Protein AF-A0A9W6T1R8-F1 (afdb_monomer_lite)

Radius of gyration: 25.97 Å; chains: 1; bounding box: 62×33×70 Å

Foldseek 3Di:
DVVVVVVVQVVLVCCLVCVVVVLVVCVVPPDPVVSVVVCVPPVPVVVVCNVPDVVVVVVVVVVPPPHHPVVCVVVVVVCCVLVPPCCVPVVVCNVVPVVVVVVVVVVVVVVVVVVCCVPDVVPHDDDDDCVVCVCLCDCSNVVDDVCPPDDDQPPVRDDDDPDDD

Sequence (165 aa):
MFLFGFLLALAWWSIKKFGPTIRSWLKERVSPIVFKPLNAVIFTPLSWLHNVHPALVLYGFLAWAPTNLSYYTMGFYLSIIFMYYLRRYKTAWWEKYNYVLSAGLDAGLAFSAIIMFFAVQYHDKSISWWGNNVILEGVDGGSSERSALYMDLPSKGYFGPDEWH

Structure (mmCIF, N/CA/C/O backbone):
data_AF-A0A9W6T1R8-F1
#
_entry.id   AF-A0A9W6T1R8-F1
#
loop_
_atom_site.group_PDB
_atom_site.id
_atom_site.type_symbol
_atom_site.label_atom_id
_atom_site.label_alt_id
_atom_site.label_comp_id
_atom_site.label_asym_id
_atom_site.label_entity_id
_atom_site.label_seq_id
_atom_site.pdbx_PDB_ins_code
_atom_site.Cartn_x
_atom_site.Cartn_y
_atom_site.Cartn_z
_atom_site.occupancy
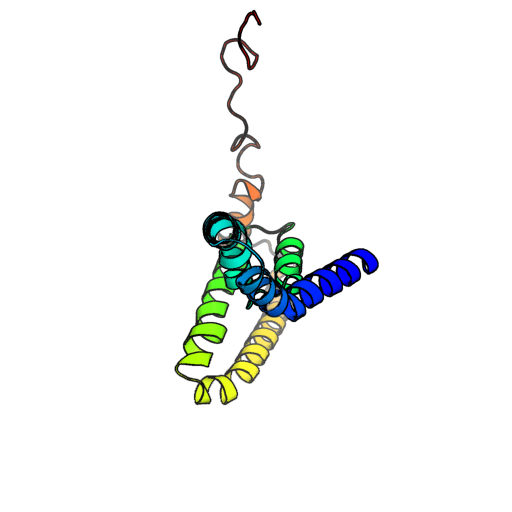_atom_site.B_iso_or_equiv
_atom_site.auth_seq_id
_atom_site.auth_comp_id
_atom_site.auth_asym_id
_atom_site.auth_atom_id
_atom_site.pdbx_PDB_model_num
ATOM 1 N N . MET A 1 1 ? 3.954 -23.329 8.497 1.00 60.47 1 MET A N 1
ATOM 2 C CA . MET A 1 1 ? 3.399 -21.966 8.307 1.00 60.47 1 MET A CA 1
ATOM 3 C C . MET A 1 1 ? 1.895 -21.952 7.998 1.00 60.47 1 MET A C 1
ATOM 5 O O . MET A 1 1 ? 1.205 -21.115 8.562 1.00 60.47 1 MET A O 1
ATOM 9 N N . PHE A 1 2 ? 1.355 -22.890 7.204 1.00 73.75 2 PHE A N 1
ATOM 10 C CA . PHE A 1 2 ? -0.083 -22.944 6.863 1.00 73.75 2 PHE A CA 1
ATOM 11 C C . PHE A 1 2 ? -1.035 -23.038 8.076 1.00 73.75 2 PHE A C 1
ATOM 13 O O . PHE A 1 2 ? -2.006 -22.290 8.156 1.00 73.75 2 PHE A O 1
ATOM 20 N N . LEU A 1 3 ? -0.721 -23.889 9.063 1.00 82.31 3 LEU A N 1
ATOM 21 C CA . LEU A 1 3 ? -1.559 -24.084 10.256 1.00 82.31 3 LEU A CA 1
ATOM 22 C C . LEU A 1 3 ? -1.721 -22.801 11.087 1.00 82.31 3 LEU A C 1
ATOM 24 O O . LEU A 1 3 ? -2.826 -22.468 11.497 1.00 82.31 3 LEU A O 1
ATOM 28 N N . PHE A 1 4 ? -0.634 -22.055 11.301 1.00 79.81 4 PHE A N 1
ATOM 29 C CA . PHE A 1 4 ? -0.669 -20.821 12.090 1.00 79.81 4 PHE A CA 1
ATOM 30 C C . PHE A 1 4 ? -1.509 -19.733 11.405 1.00 79.81 4 PHE A C 1
ATOM 32 O O . PHE A 1 4 ? -2.324 -19.085 12.056 1.00 79.81 4 PHE A O 1
ATOM 39 N N . GLY A 1 5 ? -1.382 -19.589 10.080 1.00 79.88 5 GLY A N 1
ATOM 40 C CA . GLY A 1 5 ? -2.211 -18.666 9.299 1.00 79.88 5 GLY A CA 1
ATOM 41 C C . GLY A 1 5 ? -3.698 -19.033 9.329 1.00 79.88 5 GLY A C 1
ATOM 42 O O . GLY A 1 5 ? -4.544 -18.156 9.497 1.00 79.88 5 GLY A O 1
ATOM 43 N N . PHE A 1 6 ? -4.021 -20.326 9.242 1.00 83.75 6 PHE A N 1
ATOM 44 C CA . PHE A 1 6 ? -5.397 -20.814 9.347 1.00 83.75 6 PHE A CA 1
ATOM 45 C C . PHE A 1 6 ? -6.004 -20.562 10.736 1.00 83.75 6 PHE A C 1
ATOM 47 O O . PHE A 1 6 ? -7.117 -20.044 10.838 1.00 83.75 6 PHE A O 1
ATOM 54 N N . LEU A 1 7 ? -5.260 -20.854 11.808 1.00 88.56 7 LEU A N 1
ATOM 55 C CA . LEU A 1 7 ? -5.696 -20.588 13.183 1.00 88.56 7 LEU A CA 1
ATOM 56 C C . LEU A 1 7 ? -5.910 -19.091 13.434 1.00 88.56 7 LEU A C 1
ATOM 58 O O . LEU A 1 7 ? -6.917 -18.704 14.026 1.00 88.56 7 LEU A O 1
ATOM 62 N N . LEU A 1 8 ? -5.013 -18.239 12.932 1.00 84.50 8 LEU A N 1
ATOM 63 C CA . LEU A 1 8 ? -5.158 -16.789 13.032 1.00 84.50 8 LEU A CA 1
ATOM 64 C C . LEU A 1 8 ? -6.383 -16.283 12.254 1.00 84.50 8 LEU A C 1
ATOM 66 O O . LEU A 1 8 ? -7.111 -15.419 12.744 1.00 84.50 8 LEU A O 1
ATOM 70 N N . ALA A 1 9 ? -6.644 -16.838 11.068 1.00 83.25 9 ALA A N 1
ATOM 71 C CA . ALA A 1 9 ? -7.828 -16.509 10.281 1.00 83.25 9 ALA A CA 1
ATOM 72 C C . ALA A 1 9 ? -9.122 -16.906 11.008 1.00 83.25 9 ALA A C 1
ATOM 74 O O . ALA A 1 9 ? -10.056 -16.104 11.064 1.00 83.25 9 ALA A O 1
ATOM 75 N N . LEU A 1 10 ? -9.164 -18.095 11.620 1.00 87.94 10 LEU A N 1
ATOM 76 C CA . LEU A 1 10 ? -10.288 -18.539 12.449 1.00 87.94 10 LEU A CA 1
ATOM 77 C C . LEU A 1 10 ? -10.490 -17.644 13.675 1.00 87.94 10 LEU A C 1
ATOM 79 O O . LEU A 1 10 ? -11.627 -17.274 13.978 1.00 87.94 10 LEU A O 1
ATOM 83 N N . ALA A 1 11 ? -9.407 -17.263 14.357 1.00 88.44 11 ALA A N 1
ATOM 84 C CA . ALA A 1 11 ? -9.463 -16.354 15.497 1.00 88.44 11 ALA A CA 1
ATOM 85 C C . ALA A 1 11 ? -10.024 -14.984 15.081 1.00 88.44 11 ALA A C 1
ATOM 87 O O . ALA A 1 11 ? -10.982 -14.497 15.683 1.00 88.44 11 ALA A O 1
ATOM 88 N N . TRP A 1 12 ? -9.503 -14.401 13.998 1.00 87.06 12 TRP A N 1
ATOM 89 C CA . TRP A 1 12 ? -9.972 -13.119 13.467 1.00 87.06 12 TRP A CA 1
ATOM 90 C C . TRP A 1 12 ? -11.434 -13.165 13.025 1.00 87.06 12 TRP A C 1
ATOM 92 O O . TRP A 1 12 ? -12.223 -12.276 13.354 1.00 87.06 12 TRP A O 1
ATOM 102 N N . TRP A 1 13 ? -11.816 -14.219 12.304 1.00 87.38 13 TRP A N 1
ATOM 103 C CA . TRP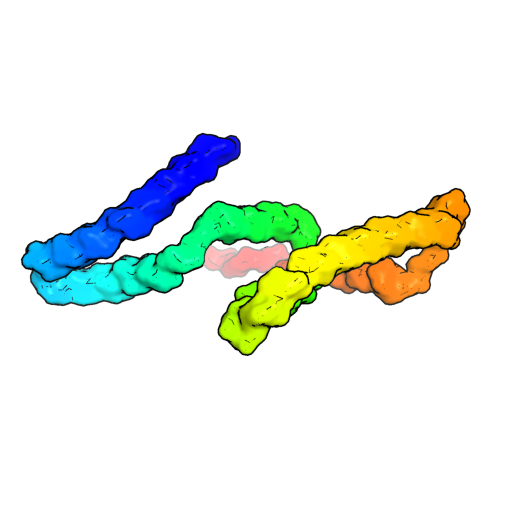 A 1 13 ? -13.194 -14.440 11.881 1.00 87.38 13 TRP A CA 1
ATOM 104 C C . TRP A 1 13 ? -14.135 -14.550 13.082 1.00 87.38 13 TRP A C 1
ATOM 106 O O . TRP A 1 13 ? -15.188 -13.911 13.092 1.00 87.38 13 TRP A O 1
ATOM 116 N N . SER A 1 14 ? -13.734 -15.288 14.119 1.00 87.56 14 SER A N 1
ATOM 117 C CA . SER A 1 14 ? -14.518 -15.454 15.346 1.00 87.56 14 SER A CA 1
ATOM 118 C C . SER A 1 14 ? -14.697 -14.124 16.076 1.00 87.56 14 SER A C 1
ATOM 120 O O . SER A 1 14 ? -15.819 -13.760 16.425 1.00 87.56 14 SER A O 1
ATOM 122 N N . ILE A 1 15 ? -13.621 -13.349 16.233 1.00 87.81 15 ILE A N 1
ATOM 123 C CA . ILE A 1 15 ? -13.666 -12.011 16.839 1.00 87.81 15 ILE A CA 1
ATOM 124 C C . ILE A 1 15 ? -14.612 -11.094 16.057 1.00 87.81 15 ILE A C 1
ATOM 126 O O . ILE A 1 15 ? -15.438 -10.405 16.654 1.00 87.81 15 ILE A O 1
ATOM 130 N N . LYS A 1 16 ? -14.545 -11.109 14.723 1.00 85.19 16 LYS A N 1
ATOM 131 C CA . LYS A 1 16 ? -15.392 -10.259 13.878 1.00 85.19 16 LYS A CA 1
ATOM 132 C C . LYS A 1 16 ? -16.863 -10.680 13.916 1.00 85.19 16 LYS A C 1
ATOM 134 O O . LYS A 1 16 ? -17.740 -9.821 13.966 1.00 85.19 16 LYS A O 1
ATOM 139 N N . LYS A 1 17 ? -17.134 -11.987 13.918 1.00 87.62 17 LYS A N 1
ATOM 140 C CA . LYS A 1 17 ? -18.491 -12.547 13.916 1.00 87.62 17 LYS A CA 1
ATOM 141 C C . LYS A 1 17 ? -19.190 -12.390 15.265 1.00 87.62 17 LYS A C 1
ATOM 143 O O . LYS A 1 17 ? -20.353 -12.004 15.299 1.00 87.62 17 LYS A O 1
ATOM 148 N N . PHE A 1 18 ? -18.497 -12.688 16.363 1.00 90.12 18 PHE A N 1
ATOM 149 C CA . PHE A 1 18 ? -19.091 -12.703 17.703 1.00 90.12 18 PHE A CA 1
ATOM 150 C C . PHE A 1 18 ? -18.848 -11.413 18.497 1.00 90.12 18 PHE A C 1
ATOM 152 O O . PHE A 1 18 ? -19.573 -11.148 19.452 1.00 90.12 18 PHE A O 1
ATOM 159 N N . GLY A 1 19 ? -17.881 -10.578 18.107 1.00 87.44 19 GLY A N 1
ATOM 160 C CA . GLY A 1 19 ? -17.517 -9.344 18.811 1.00 87.44 19 GLY A CA 1
ATOM 161 C C . GLY A 1 19 ? -18.681 -8.376 19.070 1.00 87.44 19 GLY A C 1
ATOM 162 O O . GLY A 1 19 ? -18.846 -7.952 20.216 1.00 87.44 19 GLY A O 1
ATOM 163 N N . PRO A 1 20 ? -19.531 -8.044 18.076 1.00 88.81 20 PRO A N 1
ATOM 164 C CA . PRO A 1 20 ? -20.692 -7.173 18.291 1.00 88.81 20 PRO A CA 1
ATOM 165 C C . PRO A 1 20 ? -21.711 -7.759 19.282 1.00 88.81 20 PRO A C 1
ATOM 167 O O . PRO A 1 20 ? -22.246 -7.040 20.130 1.00 88.81 20 PRO A O 1
ATOM 170 N N . THR A 1 21 ? -21.937 -9.072 19.219 1.00 91.06 21 THR A N 1
ATOM 171 C CA . THR A 1 21 ? -22.841 -9.798 20.123 1.00 91.06 21 THR A CA 1
ATOM 172 C C . THR A 1 21 ? -22.289 -9.842 21.545 1.00 91.06 21 THR A C 1
ATOM 174 O O . THR A 1 21 ? -23.006 -9.565 22.498 1.00 91.06 21 THR A O 1
ATOM 177 N N . ILE A 1 22 ? -20.991 -10.108 21.711 1.00 90.69 22 ILE A N 1
ATOM 178 C CA . ILE A 1 22 ? -20.331 -10.109 23.024 1.00 90.69 22 ILE A CA 1
ATOM 179 C C . ILE A 1 22 ? -20.353 -8.702 23.637 1.00 90.69 22 ILE A C 1
ATOM 181 O O . ILE A 1 22 ? -20.641 -8.544 24.822 1.00 90.69 22 ILE A O 1
ATOM 185 N N . ARG A 1 23 ? -20.103 -7.664 22.830 1.00 90.62 23 ARG A N 1
ATOM 186 C CA . ARG A 1 23 ? -20.139 -6.265 23.277 1.00 90.62 23 ARG A CA 1
ATOM 187 C C . ARG A 1 23 ? -21.529 -5.850 23.759 1.00 90.62 23 ARG A C 1
ATOM 189 O O . ARG A 1 23 ? -21.630 -5.183 24.785 1.00 90.62 23 ARG A O 1
ATOM 196 N N . SER A 1 24 ? -22.581 -6.218 23.027 1.00 91.50 24 SER A N 1
ATOM 197 C CA . SER A 1 24 ? -23.973 -5.918 23.404 1.00 91.50 24 SER A CA 1
ATOM 198 C C . SER A 1 24 ? -24.426 -6.723 24.621 1.00 91.50 24 SER A C 1
ATOM 200 O O . SER A 1 24 ? -25.030 -6.161 25.524 1.00 91.50 24 SER A O 1
ATOM 202 N N . TRP A 1 25 ? -24.024 -7.986 24.727 1.00 92.94 25 TRP A N 1
ATOM 203 C CA . TRP A 1 25 ? -24.289 -8.821 25.899 1.00 92.94 25 TR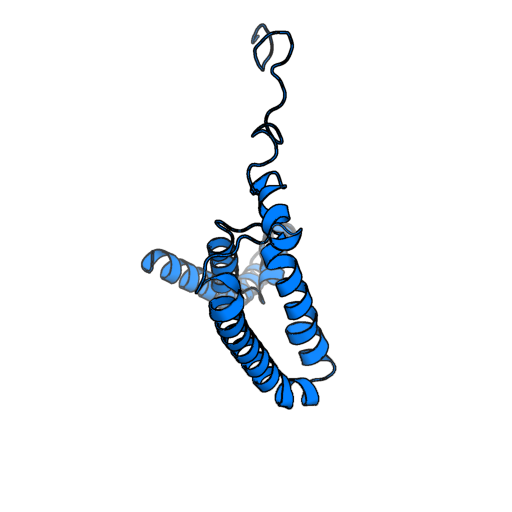P A CA 1
ATOM 204 C C . TRP A 1 25 ? -23.595 -8.305 27.176 1.00 92.94 25 TRP A C 1
ATOM 206 O O . TRP A 1 25 ? -24.215 -8.234 28.238 1.00 92.94 25 TRP A O 1
ATOM 216 N N . LEU A 1 26 ? -22.327 -7.874 27.084 1.00 91.31 26 LEU A N 1
ATOM 217 C CA . LEU A 1 26 ? -21.611 -7.213 28.191 1.00 91.31 26 LEU A CA 1
ATOM 218 C C . L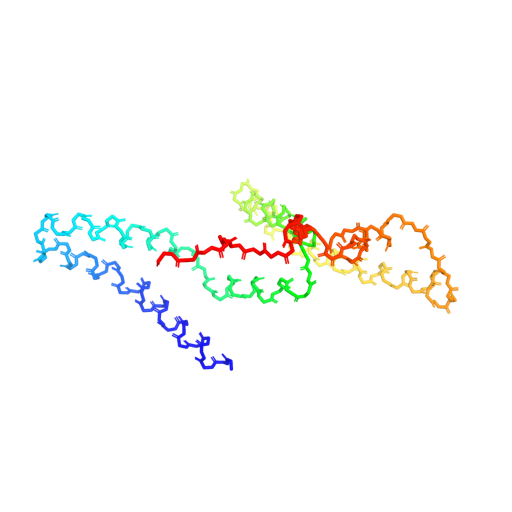EU A 1 26 ? -22.235 -5.852 28.531 1.00 91.31 26 LEU A C 1
ATOM 220 O O . LEU A 1 26 ? -22.321 -5.503 29.706 1.00 91.31 26 LEU A O 1
ATOM 224 N N . LYS A 1 27 ? -22.725 -5.157 27.494 1.00 91.81 27 LYS A N 1
ATOM 225 C CA . LYS A 1 27 ? -23.740 -4.091 27.516 1.00 91.81 27 LYS A CA 1
ATOM 226 C C . LYS A 1 27 ? -24.704 -4.176 28.691 1.00 91.81 27 LYS A C 1
ATOM 228 O O . LYS A 1 27 ? -24.839 -3.273 29.511 1.00 91.81 27 LYS A O 1
ATOM 233 N N . GLU A 1 28 ? -25.429 -5.281 28.662 1.00 93.31 28 GLU A N 1
ATOM 234 C CA . GLU A 1 28 ? -26.664 -5.481 29.409 1.00 93.31 28 GLU A CA 1
ATOM 235 C C . GLU A 1 28 ? -26.423 -6.115 30.780 1.00 93.31 28 GLU A C 1
ATOM 237 O O . GLU A 1 28 ? -27.236 -5.946 31.684 1.00 93.31 28 GLU A O 1
ATOM 242 N N . ARG A 1 29 ? -25.309 -6.837 30.954 1.00 92.19 29 ARG A N 1
ATOM 243 C CA . ARG A 1 29 ? -25.017 -7.598 32.182 1.00 92.19 29 ARG A CA 1
ATOM 244 C C . ARG A 1 29 ? -24.059 -6.911 33.145 1.00 92.19 29 ARG A C 1
ATOM 246 O O . ARG A 1 29 ? -23.996 -7.305 34.306 1.00 92.19 29 ARG A O 1
ATOM 253 N N . VAL A 1 30 ? -23.291 -5.928 32.683 1.00 93.00 30 VAL A N 1
ATOM 254 C CA . VAL A 1 30 ? -22.218 -5.310 33.470 1.00 93.00 30 VAL A CA 1
ATOM 255 C C . VAL A 1 30 ? -22.579 -3.871 33.836 1.00 93.00 30 VAL A C 1
ATOM 257 O O . VAL A 1 30 ? -23.121 -3.124 33.025 1.00 93.00 30 VAL A O 1
ATOM 260 N N . SER A 1 31 ? -22.240 -3.459 35.064 1.00 91.81 31 SER A N 1
ATOM 261 C CA . SER A 1 31 ? -22.433 -2.078 35.521 1.00 91.81 31 SER A CA 1
ATOM 262 C C . SER A 1 31 ? -21.736 -1.070 34.588 1.00 91.81 31 SER A C 1
ATOM 264 O O . SER A 1 31 ? -20.603 -1.320 34.154 1.00 91.81 31 SER A O 1
ATOM 266 N N . PRO A 1 32 ? -22.333 0.112 34.331 1.00 90.62 32 PRO A N 1
ATOM 267 C CA . PRO A 1 32 ? -21.745 1.152 33.484 1.00 90.62 32 PRO A CA 1
ATOM 268 C C . PRO A 1 32 ? -20.330 1.577 33.895 1.00 90.62 32 PRO A C 1
ATOM 270 O O . PRO A 1 32 ? -19.535 1.968 33.039 1.00 90.62 32 PRO A O 1
ATOM 273 N N . ILE A 1 33 ? -20.013 1.482 35.190 1.00 91.75 33 ILE A N 1
ATOM 274 C CA . ILE A 1 33 ? -18.705 1.834 35.763 1.00 91.75 33 ILE A CA 1
ATOM 275 C C . ILE A 1 33 ? -17.612 0.887 35.258 1.00 91.75 33 ILE A C 1
ATOM 277 O O . ILE A 1 33 ? -16.505 1.326 34.965 1.00 91.75 33 ILE A O 1
ATOM 281 N N . VAL A 1 34 ? -17.935 -0.397 35.097 1.00 91.12 34 VAL A N 1
ATOM 282 C CA . VAL A 1 34 ? -17.001 -1.418 34.602 1.00 91.12 34 VAL A CA 1
ATOM 283 C C . VAL A 1 34 ? -17.030 -1.480 33.072 1.00 91.12 34 VAL A C 1
ATOM 285 O O . VAL A 1 34 ? -15.991 -1.636 32.431 1.00 91.12 34 VAL A O 1
ATOM 288 N N . PHE A 1 35 ? -18.200 -1.289 32.454 1.00 93.69 35 PHE A N 1
ATOM 289 C CA . PHE A 1 35 ? -18.330 -1.357 30.999 1.00 93.69 35 PHE A CA 1
ATOM 290 C C . PHE A 1 35 ? -17.663 -0.180 30.271 1.00 93.69 35 PHE A C 1
ATOM 292 O O . PHE A 1 35 ? -17.066 -0.385 29.216 1.00 93.69 35 PHE A O 1
ATOM 299 N N . LYS A 1 36 ? -17.723 1.051 30.803 1.00 92.38 36 LYS A N 1
ATOM 300 C CA . LYS A 1 36 ? -17.098 2.230 30.168 1.00 92.38 36 LYS A CA 1
ATOM 301 C C . LYS A 1 36 ? -15.598 2.059 29.878 1.00 92.38 36 LYS A C 1
ATOM 303 O O . LYS A 1 36 ? -15.231 2.218 28.710 1.00 92.38 36 LYS A O 1
ATOM 308 N N . PRO A 1 37 ? -14.734 1.740 30.864 1.00 94.69 37 PRO A N 1
ATOM 309 C CA . PRO A 1 37 ? -13.306 1.559 30.609 1.00 94.69 37 PRO A CA 1
ATOM 310 C C . PRO A 1 37 ? -13.045 0.356 29.697 1.00 94.69 37 PRO A C 1
ATOM 312 O O . PRO A 1 37 ? -12.274 0.472 28.748 1.00 94.69 37 PRO A O 1
ATOM 315 N N . LEU A 1 38 ? -13.758 -0.760 29.891 1.00 91.75 38 LEU A N 1
ATOM 316 C CA . LEU A 1 38 ? -13.651 -1.942 29.030 1.00 91.75 38 LEU A CA 1
ATOM 317 C C . LEU A 1 38 ? -13.970 -1.618 27.561 1.00 91.75 38 LEU A C 1
ATOM 319 O O . LEU A 1 38 ? -13.265 -2.029 26.637 1.00 91.75 38 LEU A O 1
ATOM 323 N N . ASN A 1 39 ? -15.029 -0.845 27.337 1.00 92.06 39 ASN A N 1
ATOM 324 C CA . ASN A 1 39 ? -15.443 -0.414 26.014 1.00 92.06 39 ASN A CA 1
ATOM 325 C C . ASN A 1 39 ? -14.446 0.557 25.373 1.00 92.06 39 ASN A C 1
ATOM 327 O O . ASN A 1 39 ? -14.201 0.459 24.170 1.00 92.06 39 ASN A O 1
ATOM 331 N N . ALA A 1 40 ? -13.879 1.477 26.152 1.00 92.06 40 ALA A N 1
ATOM 332 C CA . ALA A 1 40 ? -12.895 2.437 25.661 1.00 92.06 40 ALA A CA 1
ATOM 333 C C . ALA A 1 40 ? -11.560 1.768 25.300 1.00 92.06 40 ALA A C 1
ATOM 335 O O . ALA A 1 40 ? -11.000 2.074 24.254 1.00 92.06 40 ALA A O 1
ATOM 336 N N . VAL A 1 41 ? -11.083 0.833 26.126 1.00 92.75 41 VAL A N 1
ATOM 337 C CA . VAL A 1 41 ? -9.760 0.210 25.965 1.00 92.75 41 VAL A CA 1
ATOM 338 C C . VAL A 1 41 ? -9.775 -0.945 24.963 1.00 92.75 41 VAL A C 1
ATOM 340 O O . VAL A 1 41 ? -8.841 -1.076 24.181 1.00 92.75 41 VAL A O 1
ATOM 343 N N . ILE A 1 42 ? -10.822 -1.778 24.950 1.00 90.19 42 ILE A N 1
ATOM 344 C CA . ILE A 1 42 ? -10.837 -3.006 24.135 1.00 90.19 42 ILE A CA 1
ATOM 345 C C . ILE A 1 42 ? -11.773 -2.871 22.933 1.00 90.19 42 ILE A C 1
ATOM 347 O O . ILE A 1 42 ? -11.341 -2.977 21.786 1.00 90.19 42 ILE A O 1
ATOM 351 N N . PHE A 1 43 ? -13.066 -2.628 23.163 1.00 89.69 43 PHE A N 1
ATOM 352 C CA . PHE A 1 43 ? -14.061 -2.711 22.085 1.00 89.69 43 PHE A CA 1
ATOM 353 C C . PHE A 1 43 ? -13.951 -1.586 21.050 1.00 89.69 43 PHE A C 1
ATOM 355 O O . PHE A 1 43 ? -14.217 -1.816 19.869 1.00 89.69 43 PHE A O 1
ATOM 362 N N . THR A 1 44 ? -13.580 -0.376 21.469 1.00 89.31 44 THR A N 1
ATOM 363 C CA . THR A 1 44 ? -13.491 0.779 20.563 1.00 89.31 44 THR A CA 1
ATOM 364 C C . THR A 1 44 ? -12.313 0.652 19.591 1.00 89.31 44 THR A C 1
ATOM 366 O O . THR A 1 44 ? -12.577 0.675 18.387 1.00 89.31 44 THR A O 1
ATOM 369 N N . PRO A 1 45 ? -11.063 0.401 20.030 1.00 89.44 45 PRO A N 1
ATOM 370 C CA . PRO A 1 45 ? -9.946 0.191 19.105 1.00 89.44 45 PRO A CA 1
ATOM 371 C C . PRO A 1 45 ? -10.159 -1.022 18.195 1.00 89.44 45 PRO A C 1
ATOM 373 O O . PRO A 1 45 ? -9.910 -0.954 16.993 1.00 89.44 45 PRO A O 1
ATOM 376 N N . LEU A 1 46 ? -10.708 -2.115 18.736 1.00 86.81 46 LEU A N 1
ATOM 377 C CA . LEU A 1 46 ? -10.993 -3.316 17.951 1.00 86.81 46 LEU A CA 1
ATOM 378 C C . LEU A 1 46 ? -12.013 -3.052 16.831 1.00 86.81 46 LEU A C 1
ATOM 380 O O . LEU A 1 46 ? -11.903 -3.624 15.747 1.00 86.81 46 LEU A O 1
ATOM 384 N N . SER A 1 47 ? -12.975 -2.147 17.053 1.00 86.25 47 SER A N 1
ATOM 385 C CA . SER A 1 47 ? -13.957 -1.766 16.030 1.00 86.25 47 SER A CA 1
ATOM 386 C C . SER A 1 47 ? -13.343 -1.027 14.836 1.00 86.25 47 SER A C 1
ATOM 388 O O . SER A 1 47 ? -13.833 -1.176 13.717 1.00 86.25 47 SER A O 1
ATOM 390 N N . TRP A 1 48 ? -12.241 -0.296 15.029 1.00 88.69 48 TRP A N 1
ATOM 391 C CA . TRP A 1 48 ? -11.543 0.393 13.936 1.00 88.69 48 TRP A CA 1
ATOM 392 C C . TRP A 1 48 ? -10.894 -0.587 12.959 1.00 88.69 48 TRP A C 1
ATOM 394 O O . TRP A 1 48 ? -10.800 -0.316 11.763 1.00 88.69 48 TRP A O 1
ATOM 404 N N . LEU A 1 49 ? -10.519 -1.770 13.448 1.00 86.62 49 LEU A N 1
ATOM 405 C CA . LEU A 1 49 ? -9.919 -2.826 12.642 1.00 86.62 49 LEU A CA 1
ATOM 406 C C . LEU A 1 49 ? -10.949 -3.673 11.878 1.00 86.62 49 LEU A C 1
ATOM 408 O O . LEU A 1 49 ? -10.570 -4.609 11.179 1.00 86.62 49 LEU A O 1
ATOM 412 N N . HIS A 1 50 ? -12.246 -3.351 11.941 1.00 82.00 50 HIS A N 1
ATOM 413 C CA . HIS A 1 50 ? -13.296 -4.129 11.271 1.00 82.00 50 HIS A CA 1
ATOM 414 C C . HIS A 1 50 ? -13.053 -4.309 9.759 1.00 82.00 50 HIS A C 1
ATOM 416 O O . HIS A 1 50 ? -13.344 -5.373 9.198 1.00 82.00 50 HIS A O 1
ATOM 422 N N . ASN A 1 51 ? -12.506 -3.284 9.101 1.00 84.38 51 ASN A N 1
ATOM 423 C CA . ASN A 1 51 ? -12.223 -3.288 7.663 1.00 84.38 51 ASN A CA 1
ATOM 424 C C . ASN A 1 51 ? -10.804 -3.774 7.327 1.00 84.38 51 ASN A C 1
ATOM 426 O O . ASN A 1 51 ? -10.429 -3.798 6.157 1.00 84.38 51 ASN A O 1
ATOM 430 N N . VAL A 1 52 ? -10.017 -4.164 8.332 1.00 86.25 52 VAL A N 1
ATOM 431 C CA . VAL A 1 52 ? -8.659 -4.670 8.144 1.00 86.25 52 VAL A CA 1
ATOM 432 C C . VAL A 1 52 ? -8.710 -6.174 7.896 1.00 86.25 52 VAL A C 1
ATOM 434 O O . VAL A 1 52 ? -9.350 -6.934 8.628 1.00 86.25 52 VAL A O 1
ATOM 437 N N . HIS A 1 53 ? -8.017 -6.612 6.848 1.00 85.25 53 HIS A N 1
ATOM 438 C CA . HIS A 1 53 ? -7.805 -8.024 6.567 1.00 85.25 53 HIS A CA 1
ATOM 439 C C . HIS A 1 53 ? -6.402 -8.431 7.025 1.00 85.25 53 HIS A C 1
ATOM 441 O O . HIS A 1 53 ? -5.425 -8.042 6.384 1.00 85.25 53 HIS A O 1
ATOM 447 N N . PRO A 1 54 ? -6.272 -9.233 8.098 1.00 82.50 54 PRO A N 1
ATOM 448 C CA . PRO A 1 54 ? -4.973 -9.565 8.681 1.00 82.50 54 PRO A CA 1
ATOM 449 C C . PRO A 1 54 ? -4.081 -10.329 7.702 1.00 82.50 54 PRO A C 1
ATOM 451 O O . PRO A 1 54 ? -2.877 -10.120 7.697 1.00 82.50 54 PRO A O 1
ATOM 454 N N . ALA A 1 55 ? -4.661 -11.149 6.820 1.00 83.75 55 ALA A N 1
ATOM 455 C CA . ALA A 1 55 ? -3.905 -11.842 5.780 1.00 83.75 55 ALA A CA 1
ATOM 456 C C . ALA A 1 55 ? -3.189 -10.867 4.826 1.00 83.75 55 ALA A C 1
ATOM 458 O O . ALA A 1 55 ? -2.029 -11.087 4.496 1.00 83.75 55 ALA A O 1
ATOM 459 N N . LEU A 1 56 ? -3.846 -9.767 4.431 1.00 84.00 56 LEU A N 1
ATOM 460 C CA . LEU A 1 56 ? -3.238 -8.746 3.570 1.00 84.00 56 LEU A CA 1
ATOM 461 C C . LEU A 1 56 ? -2.135 -7.978 4.302 1.00 84.00 56 LEU A C 1
ATOM 463 O O . LEU A 1 56 ? -1.090 -7.704 3.725 1.00 84.00 56 LEU A O 1
ATOM 467 N N . VAL A 1 57 ? -2.352 -7.671 5.583 1.00 86.94 57 VAL A N 1
ATOM 468 C CA . VAL A 1 57 ? -1.353 -6.998 6.424 1.00 86.94 57 VAL A CA 1
ATOM 469 C C . VAL A 1 57 ? -0.103 -7.865 6.581 1.00 86.94 57 VAL A C 1
ATOM 471 O O . VAL A 1 57 ? 1.009 -7.393 6.367 1.00 86.94 57 VAL A O 1
ATOM 474 N N . LEU A 1 58 ? -0.281 -9.149 6.895 1.00 84.69 58 LEU A N 1
ATOM 475 C CA . LEU A 1 58 ? 0.826 -10.097 7.027 1.00 84.69 58 LEU A CA 1
ATOM 476 C C . LEU A 1 58 ? 1.566 -10.313 5.708 1.00 84.69 58 LEU A C 1
ATOM 478 O O . LEU A 1 58 ? 2.789 -10.410 5.715 1.00 84.69 58 LEU A O 1
ATOM 482 N N . TYR A 1 59 ? 0.849 -10.346 4.584 1.00 84.44 59 TYR A N 1
ATOM 483 C CA . TYR A 1 59 ? 1.485 -10.388 3.271 1.00 84.44 59 TYR A CA 1
ATOM 484 C C . TYR A 1 59 ? 2.338 -9.138 3.012 1.00 84.44 59 TYR A C 1
ATOM 486 O O . TYR A 1 59 ? 3.460 -9.266 2.536 1.00 84.44 59 TYR A O 1
ATOM 494 N N . GLY A 1 60 ? 1.856 -7.949 3.389 1.00 85.00 60 GLY A N 1
ATOM 495 C CA . GLY A 1 60 ? 2.637 -6.712 3.299 1.00 85.00 60 GLY A CA 1
ATOM 496 C C . GLY A 1 60 ? 3.941 -6.775 4.100 1.00 85.00 60 GLY A C 1
ATOM 497 O O . GLY A 1 60 ? 4.993 -6.409 3.5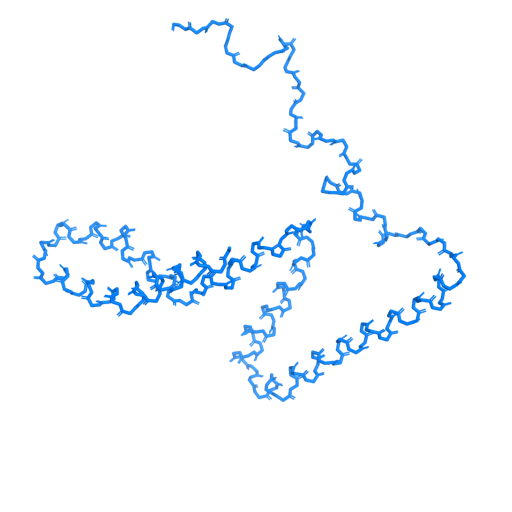85 1.00 85.00 60 GLY A O 1
ATOM 498 N N . PHE A 1 61 ? 3.899 -7.315 5.323 1.00 84.38 61 PHE A N 1
ATOM 499 C CA . PHE A 1 61 ? 5.109 -7.536 6.124 1.00 84.38 61 PHE A CA 1
ATOM 500 C C . PHE A 1 61 ? 6.055 -8.570 5.509 1.00 84.38 61 PHE A C 1
ATOM 502 O O . PHE A 1 61 ? 7.268 -8.399 5.586 1.00 84.38 61 PHE A O 1
ATOM 509 N N . LEU A 1 62 ? 5.520 -9.629 4.896 1.00 84.25 62 LEU A N 1
ATOM 510 C CA . LEU A 1 62 ? 6.334 -10.638 4.221 1.00 84.25 62 LEU A CA 1
ATOM 511 C C . LEU A 1 62 ? 7.030 -10.067 2.984 1.00 84.25 62 LEU A C 1
ATOM 513 O O . LEU A 1 62 ? 8.179 -10.404 2.728 1.00 84.25 62 LEU A O 1
ATOM 517 N N . ALA A 1 63 ? 6.335 -9.213 2.232 1.00 82.94 63 ALA A N 1
ATOM 518 C CA . ALA A 1 63 ? 6.887 -8.590 1.039 1.00 82.94 63 ALA A CA 1
ATOM 519 C C . ALA A 1 63 ? 8.059 -7.657 1.380 1.00 82.94 63 ALA A C 1
ATOM 521 O O . ALA A 1 63 ? 8.995 -7.567 0.595 1.00 82.94 63 ALA A O 1
ATOM 522 N N . TRP A 1 64 ? 8.029 -7.023 2.560 1.00 81.75 64 TRP A N 1
ATOM 523 C CA . TRP A 1 64 ? 8.988 -5.995 2.959 1.00 81.75 64 TRP A CA 1
ATOM 524 C C . TRP A 1 64 ? 10.455 -6.420 2.825 1.00 81.75 64 TRP A C 1
ATOM 526 O O . TRP A 1 64 ? 11.237 -5.679 2.247 1.00 81.75 64 TRP A O 1
ATOM 536 N N . ALA A 1 65 ? 10.854 -7.597 3.311 1.00 75.06 65 ALA A N 1
ATOM 537 C CA . ALA A 1 65 ? 12.249 -8.042 3.229 1.00 75.06 65 ALA A CA 1
ATOM 538 C C . ALA A 1 65 ? 12.533 -8.738 1.881 1.00 75.06 65 ALA A C 1
ATOM 540 O O . ALA A 1 65 ? 11.775 -9.638 1.517 1.00 75.06 65 ALA A O 1
ATOM 541 N N . PRO A 1 66 ? 13.618 -8.408 1.143 1.00 73.12 66 PRO A N 1
ATOM 542 C CA . PRO A 1 66 ? 14.790 -7.582 1.490 1.00 73.12 66 PRO A CA 1
ATOM 543 C C . PRO A 1 66 ? 14.715 -6.120 0.998 1.00 73.12 66 PRO A C 1
ATOM 545 O O . PRO A 1 66 ? 15.735 -5.448 0.878 1.00 73.12 66 PRO A O 1
ATOM 548 N N . THR A 1 67 ? 13.532 -5.648 0.623 1.00 76.12 67 THR A N 1
ATOM 549 C CA . THR A 1 67 ? 13.328 -4.319 0.032 1.00 76.12 67 THR A CA 1
ATOM 550 C C . THR A 1 67 ? 13.196 -3.221 1.099 1.00 76.12 67 THR A C 1
ATOM 552 O O . THR A 1 67 ? 13.123 -3.492 2.295 1.00 76.12 67 THR A O 1
ATOM 555 N N . ASN A 1 68 ? 13.188 -1.956 0.674 1.00 76.69 68 ASN A N 1
ATOM 556 C CA . ASN A 1 68 ? 13.044 -0.804 1.567 1.00 76.69 68 ASN A CA 1
ATOM 557 C C . ASN A 1 68 ? 11.826 0.053 1.192 1.00 76.69 68 ASN A C 1
ATOM 559 O O . ASN A 1 68 ? 11.106 -0.233 0.231 1.00 76.69 68 ASN A O 1
ATOM 563 N N . LEU A 1 69 ? 11.607 1.141 1.936 1.00 80.75 69 LEU A N 1
ATOM 564 C CA . LEU A 1 69 ? 10.440 2.004 1.759 1.00 80.75 69 LEU A CA 1
ATOM 565 C C . LEU A 1 69 ? 10.305 2.535 0.324 1.00 80.75 69 LEU A C 1
ATOM 567 O O . LEU A 1 69 ? 9.192 2.588 -0.195 1.00 80.75 69 LEU A O 1
ATOM 571 N N . SER A 1 70 ? 11.417 2.870 -0.338 1.00 80.50 70 SER A N 1
ATOM 572 C CA . SER A 1 70 ? 11.406 3.469 -1.681 1.00 80.50 70 SER A CA 1
ATOM 573 C C . SER A 1 70 ? 10.729 2.582 -2.734 1.00 80.50 70 SER A C 1
ATOM 575 O O . SER A 1 70 ? 10.041 3.104 -3.612 1.00 80.50 70 SER A O 1
ATOM 577 N N . TYR A 1 71 ? 10.813 1.254 -2.583 1.00 80.69 71 TYR A N 1
ATOM 578 C CA . TYR A 1 71 ? 10.159 0.285 -3.468 1.00 80.69 71 TYR A CA 1
ATOM 579 C C . TYR A 1 71 ? 8.632 0.271 -3.310 1.00 80.69 71 TYR A C 1
ATOM 581 O O . TYR A 1 71 ? 7.914 -0.045 -4.259 1.00 80.69 71 TYR A O 1
ATOM 589 N N . TYR A 1 72 ? 8.115 0.653 -2.139 1.00 86.50 72 TYR A N 1
ATOM 590 C CA . TYR A 1 72 ? 6.678 0.643 -1.852 1.00 86.50 72 TYR A CA 1
ATOM 591 C C . TYR A 1 72 ? 6.018 2.009 -1.949 1.00 86.50 72 TYR A C 1
ATOM 593 O O . TYR A 1 72 ? 4.819 2.069 -2.228 1.00 86.50 72 TYR A O 1
ATOM 601 N N . THR A 1 73 ? 6.759 3.102 -1.750 1.00 89.44 73 THR A N 1
ATOM 602 C CA . THR A 1 73 ? 6.194 4.458 -1.715 1.00 89.44 73 THR A CA 1
ATOM 603 C C . THR A 1 73 ? 5.401 4.774 -2.983 1.00 89.44 73 THR A C 1
ATOM 605 O O . THR A 1 73 ? 4.263 5.241 -2.907 1.00 89.44 73 THR A O 1
ATOM 608 N N . MET A 1 74 ? 5.950 4.458 -4.161 1.00 90.31 74 MET A N 1
ATOM 609 C CA . MET A 1 74 ? 5.252 4.723 -5.421 1.00 90.31 74 MET A CA 1
ATOM 610 C C . MET A 1 74 ? 4.010 3.836 -5.590 1.00 90.31 74 MET A C 1
ATOM 612 O O . MET A 1 74 ? 2.938 4.324 -5.956 1.00 90.31 74 MET A O 1
ATOM 616 N N . GLY A 1 75 ? 4.123 2.547 -5.254 1.00 90.56 75 GLY A N 1
ATOM 617 C CA . GLY A 1 75 ? 2.993 1.617 -5.266 1.00 90.56 75 GLY A CA 1
ATOM 618 C C . GLY A 1 75 ? 1.871 2.045 -4.315 1.00 90.56 75 GLY A C 1
ATOM 619 O O . GLY A 1 75 ? 0.692 1.916 -4.651 1.00 90.56 75 GLY A O 1
ATOM 620 N N . PHE A 1 76 ? 2.214 2.627 -3.164 1.00 91.81 76 PHE A N 1
ATOM 621 C CA . PHE A 1 76 ? 1.261 3.185 -2.210 1.00 91.81 76 PHE A CA 1
ATOM 622 C C . PHE A 1 76 ? 0.502 4.384 -2.790 1.00 91.81 76 PHE A C 1
ATOM 624 O O . PHE A 1 76 ? -0.731 4.404 -2.737 1.00 91.81 76 PHE A O 1
ATOM 631 N N . TYR A 1 77 ? 1.199 5.343 -3.411 1.00 95.44 77 TYR A N 1
ATOM 632 C CA . TYR A 1 77 ? 0.543 6.483 -4.060 1.00 95.44 77 TYR A CA 1
ATOM 633 C C . TYR A 1 77 ? -0.400 6.042 -5.181 1.00 95.44 77 TYR A C 1
ATOM 635 O O . TYR A 1 77 ? -1.554 6.478 -5.220 1.00 95.44 77 TYR A O 1
ATOM 643 N N . LEU A 1 78 ? 0.045 5.130 -6.050 1.00 94.75 78 LEU A N 1
ATOM 644 C CA . LEU A 1 78 ? -0.804 4.579 -7.107 1.00 94.75 78 LEU A CA 1
ATOM 645 C C . LEU A 1 78 ? -1.999 3.816 -6.527 1.00 94.75 78 LEU A C 1
ATOM 647 O O . LEU A 1 78 ? -3.123 3.991 -6.996 1.00 94.75 78 LEU A O 1
ATOM 651 N N . SER A 1 79 ? -1.802 3.045 -5.458 1.00 93.31 79 SER A N 1
ATOM 652 C CA . SER A 1 79 ? -2.895 2.347 -4.775 1.00 93.31 79 SER A CA 1
ATOM 653 C C . SER A 1 79 ? -3.938 3.323 -4.231 1.00 93.31 79 SER A C 1
ATOM 655 O O . SER A 1 79 ? -5.133 3.093 -4.407 1.00 93.31 79 SER A O 1
ATOM 657 N N . ILE A 1 80 ? -3.531 4.446 -3.633 1.00 95.62 80 ILE A N 1
ATOM 658 C CA . ILE A 1 80 ? -4.473 5.486 -3.194 1.00 95.62 80 ILE A CA 1
ATOM 659 C C . ILE A 1 80 ? -5.212 6.084 -4.396 1.00 95.62 80 ILE A C 1
ATOM 661 O O . ILE A 1 80 ? -6.439 6.189 -4.384 1.00 95.62 80 ILE A O 1
ATOM 665 N N . ILE A 1 81 ? -4.501 6.455 -5.456 1.00 96.44 81 ILE A N 1
ATOM 666 C CA . ILE A 1 81 ? -5.126 7.093 -6.620 1.00 96.44 81 ILE A CA 1
ATOM 667 C C . ILE A 1 81 ? -6.143 6.150 -7.273 1.00 96.44 81 ILE A C 1
ATOM 669 O O . ILE A 1 81 ? -7.294 6.532 -7.487 1.00 96.44 81 ILE A O 1
ATOM 673 N N . PHE A 1 82 ? -5.759 4.904 -7.541 1.00 95.62 82 PHE A N 1
ATOM 674 C CA . PHE A 1 82 ? -6.595 3.961 -8.277 1.00 95.62 82 PHE A CA 1
ATOM 675 C C . PHE A 1 82 ? -7.630 3.266 -7.393 1.00 95.62 82 PHE A C 1
ATOM 677 O O . PHE A 1 82 ? -8.813 3.251 -7.733 1.00 95.62 82 PHE A O 1
ATOM 684 N N . MET A 1 83 ? -7.227 2.728 -6.242 1.00 93.94 83 MET A N 1
ATOM 685 C CA . MET A 1 83 ? -8.112 1.909 -5.403 1.00 93.94 83 MET A CA 1
ATOM 686 C C . MET A 1 83 ? -8.965 2.733 -4.440 1.00 93.94 83 MET A C 1
ATOM 688 O O . MET A 1 83 ? -10.048 2.280 -4.062 1.00 93.94 83 MET A O 1
ATOM 692 N N . TYR A 1 84 ? -8.515 3.931 -4.052 1.00 93.81 84 TYR A N 1
ATOM 693 C CA . TYR A 1 84 ? -9.281 4.824 -3.182 1.00 93.81 84 TYR A CA 1
ATOM 694 C C . TYR A 1 84 ? -9.985 5.931 -3.971 1.00 93.81 84 TYR A C 1
ATOM 696 O O . TYR A 1 84 ? -11.212 5.988 -3.949 1.00 93.81 84 TYR A O 1
ATOM 704 N N . TYR A 1 85 ? -9.257 6.797 -4.680 1.00 96.81 85 TYR A N 1
ATOM 705 C CA . TYR A 1 85 ? -9.855 7.978 -5.311 1.00 96.81 85 TYR A CA 1
ATOM 706 C C . TYR A 1 85 ? -10.694 7.619 -6.547 1.00 96.81 85 TYR A C 1
ATOM 708 O O . TYR A 1 85 ? -11.901 7.871 -6.570 1.00 96.81 85 TYR A O 1
ATOM 716 N N . LEU A 1 86 ? -10.098 6.986 -7.559 1.00 96.44 86 LEU A N 1
ATOM 717 C CA . LEU A 1 86 ? -10.791 6.673 -8.813 1.00 96.44 86 LEU A CA 1
ATOM 718 C C . LEU A 1 86 ? -11.954 5.707 -8.592 1.00 96.44 86 LEU A C 1
ATOM 720 O O . LEU A 1 86 ? -13.054 5.955 -9.084 1.00 96.44 86 LEU A O 1
ATOM 724 N N . ARG A 1 87 ? -11.756 4.667 -7.778 1.00 94.88 87 ARG A N 1
ATOM 725 C CA . ARG A 1 87 ? -12.826 3.719 -7.451 1.00 94.88 87 ARG A CA 1
ATOM 726 C C . ARG A 1 87 ? -14.031 4.377 -6.761 1.00 94.88 87 ARG A C 1
ATOM 728 O O . ARG A 1 87 ? -15.158 3.964 -7.020 1.00 94.88 87 ARG A O 1
ATOM 735 N N . ARG A 1 88 ? -13.818 5.388 -5.904 1.00 95.06 88 ARG A N 1
ATOM 736 C CA . ARG A 1 88 ? -14.897 6.069 -5.155 1.00 95.06 88 ARG A CA 1
ATOM 737 C C . ARG A 1 88 ? -15.557 7.215 -5.916 1.00 95.06 88 ARG A C 1
ATOM 739 O O . ARG A 1 88 ? -16.760 7.396 -5.786 1.00 95.06 88 ARG A O 1
ATOM 746 N N . TYR A 1 89 ? -14.785 8.000 -6.665 1.00 97.06 89 TYR A N 1
ATOM 747 C CA . TYR A 1 89 ? -15.269 9.248 -7.270 1.00 97.06 89 TYR A CA 1
ATOM 748 C C . TYR A 1 89 ? -15.420 9.179 -8.794 1.00 97.06 89 TYR A C 1
ATOM 750 O O . TYR A 1 89 ? -16.071 10.043 -9.381 1.00 97.06 89 TYR A O 1
ATOM 758 N N . LYS A 1 90 ? -14.812 8.183 -9.452 1.00 96.69 90 LYS A N 1
ATOM 759 C CA . LYS A 1 90 ? -14.796 8.000 -10.915 1.00 96.69 90 LYS A CA 1
ATOM 760 C C . LYS A 1 90 ? -15.055 6.534 -11.293 1.00 96.69 90 LYS A C 1
ATOM 762 O O . LYS A 1 90 ? -14.401 5.988 -12.180 1.00 96.69 90 LYS A O 1
ATOM 767 N N . THR A 1 91 ? -16.023 5.900 -10.633 1.00 95.94 91 THR A N 1
ATOM 768 C CA . THR A 1 91 ? -16.279 4.451 -10.708 1.00 95.94 91 THR A CA 1
ATOM 769 C C . THR A 1 91 ? -16.481 3.940 -12.136 1.00 95.94 91 THR A C 1
ATOM 771 O O . THR A 1 91 ? -15.824 2.983 -12.520 1.00 95.94 91 THR A O 1
ATOM 774 N N . ALA A 1 92 ? -17.271 4.631 -12.967 1.00 96.81 92 ALA A N 1
ATOM 775 C CA . ALA A 1 92 ? -17.495 4.232 -14.363 1.00 96.81 92 ALA A CA 1
ATOM 776 C C . ALA A 1 92 ? -16.207 4.203 -15.209 1.00 96.81 92 ALA A C 1
ATOM 778 O O . ALA A 1 92 ? -16.045 3.354 -16.083 1.00 96.81 92 ALA A O 1
ATOM 779 N N . TRP A 1 93 ? -15.269 5.121 -14.948 1.00 96.06 93 TRP A N 1
ATOM 780 C CA . TRP A 1 93 ? -13.958 5.093 -15.599 1.00 96.06 93 TRP A CA 1
ATOM 781 C C . TRP A 1 93 ? -13.111 3.943 -15.050 1.00 96.06 93 TRP A C 1
ATOM 783 O O . TRP A 1 93 ? -12.507 3.194 -15.815 1.00 96.06 93 TRP A O 1
ATOM 793 N N . TRP A 1 94 ? -13.101 3.782 -13.726 1.00 97.00 94 TRP A N 1
ATOM 794 C CA . TRP A 1 94 ? -12.316 2.756 -13.050 1.00 97.00 94 TRP A CA 1
ATOM 795 C C . TRP A 1 94 ? -12.710 1.343 -13.502 1.00 97.00 94 TRP A C 1
ATOM 797 O O . TRP A 1 94 ? -11.842 0.572 -13.898 1.00 97.00 94 TRP A O 1
ATOM 807 N N . GLU A 1 95 ? -14.004 1.022 -13.538 1.00 95.94 95 GLU A N 1
ATOM 808 C CA . GLU A 1 95 ? -14.505 -0.296 -13.958 1.00 95.94 95 GLU A CA 1
ATOM 809 C C . GLU A 1 95 ? -14.150 -0.623 -15.411 1.00 95.94 95 GLU A C 1
ATOM 811 O O . GLU A 1 95 ? -13.809 -1.762 -15.725 1.00 95.94 95 GLU A O 1
ATOM 816 N N . LYS A 1 96 ? -14.181 0.379 -16.297 1.00 96.56 96 LYS A N 1
ATOM 817 C CA . LYS A 1 96 ? -13.900 0.182 -17.720 1.00 96.56 96 LYS A CA 1
ATOM 818 C C . LYS A 1 96 ? -12.407 0.055 -18.024 1.00 96.56 96 LYS A C 1
ATOM 820 O O . LYS A 1 96 ? -12.032 -0.731 -18.891 1.00 96.56 96 LYS A O 1
ATOM 825 N N . TYR A 1 97 ? -11.560 0.841 -17.358 1.00 96.44 97 TYR A N 1
ATOM 826 C CA . TYR A 1 97 ? -10.169 1.023 -17.787 1.00 96.44 97 TYR A CA 1
ATOM 827 C C . TYR A 1 97 ? -9.118 0.508 -16.805 1.00 96.44 97 TYR A C 1
ATOM 829 O O . TYR A 1 97 ? -8.005 0.235 -17.244 1.00 96.44 97 TYR A O 1
ATOM 837 N N . ASN A 1 98 ? -9.419 0.331 -15.513 1.00 95.81 98 ASN A N 1
ATOM 838 C CA . ASN A 1 98 ? -8.396 -0.034 -14.523 1.00 95.81 98 ASN A CA 1
ATOM 839 C C . ASN A 1 98 ? -7.715 -1.372 -14.855 1.00 95.81 98 ASN A C 1
ATOM 841 O O . ASN A 1 98 ? -6.495 -1.480 -14.776 1.00 95.81 98 ASN A O 1
ATOM 845 N N . TYR A 1 99 ? -8.496 -2.376 -15.264 1.00 94.88 99 TYR A N 1
ATOM 846 C CA . TYR A 1 99 ? -7.951 -3.686 -15.628 1.00 94.88 99 TYR A CA 1
ATOM 847 C C . TYR A 1 99 ? -7.101 -3.628 -16.905 1.00 94.88 99 TYR A C 1
ATOM 849 O O . TYR A 1 99 ? -5.988 -4.144 -16.930 1.00 94.88 99 TYR A O 1
ATOM 857 N N . VAL A 1 100 ? -7.591 -2.938 -17.940 1.00 96.94 100 VAL A N 1
ATOM 858 C CA . VAL A 1 100 ? -6.867 -2.774 -19.212 1.00 96.94 100 VAL A CA 1
ATOM 859 C C . VAL A 1 100 ? -5.567 -1.996 -19.008 1.00 96.94 100 VAL A C 1
ATOM 861 O O . VAL A 1 100 ? -4.540 -2.371 -19.563 1.00 96.94 100 VAL A O 1
ATOM 864 N N . LEU A 1 101 ? -5.585 -0.948 -18.179 1.00 95.31 101 LEU A N 1
ATOM 865 C CA . LEU A 1 101 ? -4.390 -0.182 -17.839 1.00 95.31 101 LEU A CA 1
ATOM 866 C C . LEU A 1 101 ? -3.364 -1.042 -17.094 1.00 95.31 101 LEU A C 1
ATOM 868 O O . LEU A 1 101 ? -2.193 -1.007 -17.454 1.00 95.31 101 LEU A O 1
ATOM 872 N N . SER A 1 102 ? -3.794 -1.824 -16.098 1.00 95.06 102 SER A N 1
ATOM 873 C CA . SER A 1 102 ? -2.907 -2.747 -15.376 1.00 95.06 102 SER A CA 1
ATOM 874 C C . SER A 1 102 ? -2.235 -3.726 -16.337 1.00 95.06 102 SER A C 1
ATOM 876 O O . SER A 1 102 ? -1.014 -3.831 -16.347 1.00 95.06 102 SER A O 1
ATOM 878 N N . ALA A 1 103 ? -3.019 -4.371 -17.206 1.00 96.69 103 ALA A N 1
ATOM 879 C CA . ALA A 1 103 ? -2.490 -5.297 -18.202 1.00 96.69 103 ALA A CA 1
ATOM 880 C C . ALA A 1 103 ? -1.529 -4.607 -19.188 1.00 96.69 103 ALA A C 1
ATOM 882 O O . ALA A 1 103 ? -0.512 -5.181 -19.570 1.00 96.69 103 ALA A O 1
ATOM 883 N N . GLY A 1 104 ? -1.823 -3.363 -19.579 1.00 97.75 104 GLY A N 1
ATOM 884 C CA . GLY A 1 104 ? -0.947 -2.560 -20.430 1.00 97.75 104 GLY A CA 1
ATOM 885 C C . GLY A 1 104 ? 0.385 -2.209 -19.764 1.00 97.75 104 GLY A C 1
ATOM 886 O O . GLY A 1 104 ? 1.422 -2.268 -20.422 1.00 97.75 104 GLY A O 1
ATOM 887 N N . LEU A 1 105 ? 0.378 -1.887 -18.467 1.00 95.75 105 LEU A N 1
ATOM 888 C CA . LEU A 1 105 ? 1.596 -1.621 -17.696 1.00 95.75 105 LEU A CA 1
ATOM 889 C C . LEU A 1 105 ? 2.454 -2.886 -17.546 1.00 95.75 105 LEU A C 1
ATOM 891 O O . LEU A 1 105 ? 3.661 -2.815 -17.772 1.00 95.75 105 LEU A O 1
ATOM 895 N N . ASP A 1 106 ? 1.842 -4.038 -17.259 1.00 96.69 106 ASP A N 1
ATOM 896 C CA . ASP A 1 106 ? 2.552 -5.322 -17.153 1.00 96.69 106 ASP A CA 1
ATOM 897 C C . ASP A 1 106 ? 3.166 -5.741 -18.500 1.00 96.69 106 ASP A C 1
ATOM 899 O O . ASP A 1 106 ? 4.336 -6.126 -18.574 1.00 96.69 106 ASP A O 1
ATOM 903 N N . ALA A 1 107 ? 2.409 -5.599 -19.593 1.00 97.75 107 ALA A N 1
ATOM 904 C CA . ALA A 1 107 ? 2.908 -5.857 -20.942 1.00 97.75 107 ALA A CA 1
ATOM 905 C C . ALA A 1 107 ? 4.039 -4.887 -21.327 1.00 97.75 107 ALA A C 1
ATOM 907 O O . ALA A 1 107 ? 5.047 -5.306 -21.898 1.00 97.75 107 ALA A O 1
ATOM 908 N N . GLY A 1 108 ? 3.907 -3.603 -20.980 1.00 97.88 108 GLY A N 1
ATOM 909 C CA . GLY A 1 108 ? 4.929 -2.581 -21.205 1.00 97.88 108 GLY A CA 1
ATOM 910 C C . GLY A 1 108 ? 6.223 -2.845 -20.431 1.00 97.88 108 GLY A C 1
ATOM 911 O O . GLY A 1 108 ? 7.310 -2.668 -20.986 1.00 97.88 108 GLY A O 1
ATOM 912 N N . LEU A 1 109 ? 6.127 -3.327 -19.188 1.00 96.19 109 LEU A N 1
ATOM 913 C CA . LEU A 1 109 ? 7.277 -3.761 -18.392 1.00 96.19 109 LEU A CA 1
ATOM 914 C C . LEU A 1 109 ? 7.986 -4.950 -19.050 1.00 96.19 109 LEU A C 1
ATOM 916 O O . LEU A 1 109 ? 9.202 -4.905 -19.248 1.00 96.19 109 LEU A O 1
ATOM 920 N N . ALA A 1 110 ? 7.233 -5.984 -19.439 1.00 97.06 110 ALA A N 1
ATOM 921 C CA . ALA A 1 110 ? 7.787 -7.159 -20.111 1.00 97.06 110 ALA A CA 1
ATOM 922 C C . ALA A 1 110 ? 8.465 -6.787 -21.440 1.00 97.06 110 ALA A C 1
ATOM 924 O O . ALA A 1 110 ? 9.580 -7.224 -21.722 1.00 97.06 110 ALA A O 1
ATOM 925 N N . PHE A 1 111 ? 7.831 -5.922 -22.232 1.00 97.94 111 PHE A N 1
ATOM 926 C CA . PHE A 1 111 ? 8.401 -5.426 -23.480 1.00 97.94 111 PHE A CA 1
ATOM 927 C C . PHE A 1 111 ? 9.671 -4.592 -23.251 1.00 97.94 111 PHE A C 1
ATOM 929 O O . PHE A 1 111 ? 10.669 -4.782 -23.946 1.00 97.94 111 PHE A O 1
ATOM 936 N N . SER A 1 112 ? 9.681 -3.728 -22.232 1.00 97.19 112 SER A N 1
ATOM 937 C CA . SER A 1 112 ? 10.872 -2.954 -21.857 1.00 97.19 112 SER A CA 1
ATOM 938 C C . SER A 1 112 ? 12.033 -3.858 -21.440 1.00 97.19 112 SER A C 1
ATOM 940 O O . SER A 1 112 ? 13.176 -3.587 -21.803 1.00 97.19 112 SER A O 1
ATOM 942 N N . ALA A 1 113 ? 11.757 -4.963 -20.739 1.00 95.94 113 ALA A N 1
ATOM 943 C CA . ALA A 1 113 ? 12.777 -5.946 -20.377 1.00 95.94 113 ALA A CA 1
ATOM 944 C C . ALA A 1 113 ? 13.437 -6.586 -21.611 1.00 95.94 113 ALA A C 1
ATOM 946 O O . ALA A 1 113 ? 14.657 -6.739 -21.636 1.00 95.94 113 ALA A O 1
ATOM 947 N N . ILE A 1 114 ? 12.659 -6.884 -22.659 1.00 97.06 114 ILE A N 1
ATOM 948 C CA . ILE A 1 114 ? 13.184 -7.398 -23.935 1.00 97.06 114 ILE A CA 1
ATOM 949 C C . ILE A 1 114 ? 14.108 -6.366 -24.597 1.00 97.06 114 ILE A C 1
ATOM 951 O O . ILE A 1 114 ? 15.205 -6.713 -25.035 1.00 97.06 114 ILE A O 1
ATOM 955 N N . ILE A 1 115 ? 13.699 -5.094 -24.641 1.00 95.94 115 ILE A N 1
ATOM 956 C CA . ILE A 1 115 ? 14.531 -4.017 -25.202 1.00 95.94 115 ILE A CA 1
ATOM 957 C C . ILE A 1 115 ? 15.843 -3.889 -24.423 1.00 95.94 115 ILE A C 1
ATOM 959 O O . ILE A 1 115 ? 16.913 -3.868 -25.031 1.00 95.94 115 ILE A O 1
ATOM 963 N N . MET A 1 116 ? 15.779 -3.838 -23.088 1.00 93.12 116 MET A N 1
ATOM 964 C CA . MET A 1 116 ? 16.973 -3.755 -22.241 1.00 93.12 116 MET A CA 1
ATOM 965 C C . MET A 1 116 ? 17.903 -4.950 -22.457 1.00 93.12 116 MET A C 1
ATOM 967 O O . MET A 1 116 ? 19.119 -4.771 -22.520 1.00 93.12 116 MET A O 1
ATOM 971 N N . PHE A 1 117 ? 17.352 -6.154 -22.619 1.00 94.12 117 PHE A N 1
ATOM 972 C CA . PHE A 1 117 ? 18.155 -7.337 -22.894 1.00 94.12 117 PHE A CA 1
ATOM 973 C C . PHE A 1 117 ? 19.000 -7.156 -24.160 1.00 94.12 117 PHE A C 1
ATOM 975 O O . PHE A 1 117 ? 20.222 -7.259 -24.096 1.00 94.12 117 PHE A O 1
ATOM 982 N N . PHE A 1 118 ? 18.389 -6.806 -25.294 1.00 95.19 118 PHE A N 1
ATOM 983 C CA . PHE A 1 118 ? 19.133 -6.656 -26.549 1.00 95.19 118 PHE A CA 1
ATOM 984 C C . PHE A 1 118 ? 20.035 -5.417 -26.593 1.00 95.19 118 PHE A C 1
ATOM 986 O O . PHE A 1 118 ? 21.077 -5.456 -27.245 1.00 95.19 118 PHE A O 1
ATOM 993 N N . ALA A 1 119 ? 19.658 -4.335 -25.910 1.00 92.69 119 ALA A N 1
ATOM 994 C CA . ALA A 1 119 ? 20.416 -3.089 -25.928 1.00 92.69 119 ALA A CA 1
ATOM 995 C C . ALA A 1 119 ? 21.696 -3.144 -25.078 1.00 92.69 119 ALA A C 1
ATOM 997 O O . ALA A 1 119 ? 22.711 -2.589 -25.495 1.00 92.69 119 ALA A O 1
ATOM 998 N N . VAL A 1 120 ? 21.647 -3.769 -23.891 1.00 91.50 120 VAL A N 1
ATOM 999 C CA . VAL A 1 120 ? 22.745 -3.678 -22.905 1.00 91.50 120 VAL A CA 1
ATOM 1000 C C . VAL A 1 120 ? 23.176 -5.002 -22.270 1.00 91.50 120 VAL A C 1
ATOM 1002 O O . VAL A 1 120 ? 24.278 -5.054 -21.734 1.00 91.50 120 VAL A O 1
ATOM 1005 N N . GLN A 1 121 ? 22.360 -6.066 -22.315 1.00 90.69 121 GLN A N 1
ATOM 1006 C CA . GLN A 1 121 ? 22.708 -7.355 -21.683 1.00 90.69 121 GLN A CA 1
ATOM 1007 C C . GLN A 1 121 ? 23.243 -8.395 -22.679 1.00 90.69 121 GLN A C 1
ATOM 1009 O O . GLN A 1 121 ? 24.131 -9.167 -22.333 1.00 90.69 121 GLN A O 1
ATOM 1014 N N . TYR A 1 122 ? 22.725 -8.429 -23.913 1.00 92.75 122 TYR A N 1
ATOM 1015 C CA . TYR A 1 122 ? 23.119 -9.407 -24.937 1.00 92.75 122 TYR A CA 1
ATOM 1016 C C . TYR A 1 122 ? 24.587 -9.237 -25.350 1.00 92.75 122 TYR A C 1
ATOM 1018 O O . TYR A 1 122 ? 25.315 -10.215 -25.499 1.00 92.75 122 TYR A O 1
ATOM 1026 N N . HIS A 1 123 ? 25.035 -7.986 -25.466 1.00 91.62 123 HIS A N 1
ATOM 1027 C CA . HIS A 1 123 ? 26.450 -7.640 -25.420 1.00 91.62 123 HIS A CA 1
ATOM 1028 C C . HIS A 1 123 ? 26.654 -6.781 -24.186 1.00 91.62 123 HIS A C 1
ATOM 1030 O O . HIS A 1 123 ? 26.156 -5.658 -24.156 1.00 91.62 123 HIS A O 1
ATOM 1036 N N . ASP A 1 124 ? 27.360 -7.316 -23.193 1.00 87.62 124 ASP A N 1
ATOM 1037 C CA . ASP A 1 124 ? 27.492 -6.667 -21.893 1.00 87.62 124 ASP A CA 1
ATOM 1038 C C . ASP A 1 124 ? 28.053 -5.242 -22.032 1.00 87.62 124 ASP A C 1
ATOM 1040 O O . ASP A 1 124 ? 29.165 -5.016 -22.536 1.00 87.62 124 ASP A O 1
ATOM 1044 N N . LYS A 1 125 ? 27.236 -4.267 -21.632 1.00 86.38 125 LYS A N 1
ATOM 1045 C CA . LYS A 1 125 ? 27.582 -2.849 -21.565 1.00 86.38 125 LYS A CA 1
ATOM 1046 C C . LYS A 1 125 ? 27.145 -2.306 -20.216 1.00 86.38 125 LYS A C 1
ATOM 1048 O O . LYS A 1 125 ? 25.961 -2.086 -19.969 1.00 86.38 125 LYS A O 1
ATOM 1053 N N . SER A 1 126 ? 28.122 -2.021 -19.360 1.00 85.44 126 SER A N 1
ATOM 1054 C CA . SER A 1 126 ? 27.866 -1.363 -18.087 1.00 85.44 126 SER A CA 1
ATOM 1055 C C . SER A 1 126 ? 27.490 0.105 -18.310 1.00 85.44 126 SER A C 1
ATOM 1057 O O . SER A 1 126 ? 28.231 0.884 -18.910 1.00 85.44 126 SER A O 1
ATOM 1059 N N . ILE A 1 127 ? 26.312 0.492 -17.818 1.00 86.75 127 ILE A N 1
ATOM 1060 C CA . ILE A 1 127 ? 25.861 1.885 -17.796 1.00 86.75 127 ILE A CA 1
ATOM 1061 C C . ILE A 1 127 ? 25.895 2.357 -16.348 1.00 86.75 127 ILE A C 1
ATOM 1063 O O . ILE A 1 127 ? 25.080 1.931 -15.528 1.00 86.75 127 ILE A O 1
ATOM 1067 N N . SER A 1 128 ? 26.829 3.254 -16.038 1.00 89.06 128 SER A N 1
ATOM 1068 C CA . SER A 1 128 ? 26.832 3.968 -14.762 1.00 89.06 128 SER A CA 1
ATOM 1069 C C . SER A 1 128 ? 25.942 5.198 -14.889 1.00 89.06 128 SER A C 1
ATOM 1071 O O . SER A 1 128 ? 26.271 6.152 -15.593 1.00 89.06 128 SER A O 1
ATOM 1073 N N . TRP A 1 129 ? 24.783 5.154 -14.245 1.00 87.50 129 TRP A N 1
ATOM 1074 C CA . TRP A 1 129 ? 23.849 6.270 -14.173 1.00 87.50 129 TRP A CA 1
ATOM 1075 C C . TRP A 1 129 ? 23.118 6.228 -12.836 1.00 87.50 129 TRP A C 1
ATOM 1077 O O . TRP A 1 129 ? 23.100 5.200 -12.156 1.00 87.50 129 TRP A O 1
ATOM 1087 N N . TRP A 1 130 ? 22.496 7.351 -12.476 1.00 86.88 130 TRP A N 1
ATOM 1088 C CA . TRP A 1 130 ? 21.863 7.535 -11.172 1.00 86.88 130 TRP A CA 1
ATOM 1089 C C . TRP A 1 130 ? 20.948 6.369 -10.764 1.00 86.88 130 TRP A C 1
ATOM 1091 O O . TRP A 1 130 ? 21.092 5.862 -9.660 1.00 86.88 130 TRP A O 1
ATOM 1101 N N . GLY A 1 131 ? 20.077 5.867 -11.645 1.00 82.31 131 GLY A N 1
ATOM 1102 C CA . GLY A 1 131 ? 19.127 4.807 -11.284 1.00 82.31 131 GLY A CA 1
ATOM 1103 C C . GLY A 1 131 ? 19.751 3.437 -11.004 1.00 82.31 131 GLY A C 1
ATOM 1104 O O . GLY A 1 131 ? 19.138 2.640 -10.301 1.00 82.31 131 GLY A O 1
ATOM 1105 N N . ASN A 1 132 ? 20.968 3.173 -11.489 1.00 85.00 132 ASN A N 1
ATOM 1106 C CA . ASN A 1 132 ? 21.709 1.955 -11.144 1.00 85.00 132 ASN A CA 1
ATOM 1107 C C . ASN A 1 132 ? 22.495 2.111 -9.832 1.00 85.00 132 ASN A C 1
ATOM 1109 O O . ASN A 1 132 ? 22.671 1.138 -9.105 1.00 85.00 132 ASN A O 1
ATOM 1113 N N . ASN A 1 133 ? 22.959 3.326 -9.528 1.00 84.31 133 ASN A N 1
ATOM 1114 C CA . ASN A 1 133 ? 23.870 3.578 -8.410 1.00 84.31 133 ASN A CA 1
ATOM 1115 C C . ASN A 1 133 ? 23.129 3.956 -7.117 1.00 84.31 133 ASN A C 1
ATOM 1117 O O . ASN A 1 133 ? 23.505 3.502 -6.039 1.00 84.31 133 ASN A O 1
ATOM 1121 N N . VAL A 1 134 ? 22.031 4.716 -7.217 1.00 82.38 134 VAL A N 1
ATOM 1122 C CA . VAL A 1 134 ? 21.318 5.306 -6.067 1.00 82.38 134 VAL A CA 1
ATOM 1123 C C . VAL A 1 134 ? 20.809 4.274 -5.058 1.00 82.38 134 VAL A C 1
ATOM 1125 O O . VAL A 1 134 ? 20.716 4.557 -3.868 1.00 82.38 134 VAL A O 1
ATOM 1128 N N . ILE A 1 135 ? 20.499 3.056 -5.511 1.00 75.69 135 ILE A N 1
ATOM 1129 C CA . ILE A 1 135 ? 20.025 1.971 -4.639 1.00 75.69 135 ILE A CA 1
ATOM 1130 C C . ILE A 1 135 ? 21.115 1.567 -3.643 1.00 75.69 135 ILE A C 1
ATOM 1132 O O . ILE A 1 135 ? 20.805 1.237 -2.500 1.00 75.69 135 ILE A O 1
ATOM 1136 N N . LEU A 1 136 ? 22.378 1.606 -4.074 1.00 76.12 136 LEU A N 1
ATOM 1137 C CA . LEU A 1 136 ? 23.519 1.295 -3.224 1.00 76.12 136 LEU A CA 1
ATOM 1138 C C . LEU A 1 136 ? 23.881 2.473 -2.328 1.00 76.12 136 LEU A C 1
ATOM 1140 O O . LEU A 1 136 ? 24.337 2.218 -1.228 1.00 76.12 136 LEU A O 1
ATOM 1144 N N . GLU A 1 137 ? 23.635 3.716 -2.764 1.00 76.62 137 GLU A N 1
ATOM 1145 C CA . GLU A 1 137 ? 24.013 4.968 -2.084 1.00 76.62 137 GLU A CA 1
ATOM 1146 C C . GLU A 1 137 ? 23.307 5.238 -0.737 1.00 76.62 137 GLU A C 1
ATOM 1148 O O . GLU A 1 137 ? 23.763 6.109 0.007 1.00 76.62 137 GLU A O 1
ATOM 1153 N N . GLY A 1 138 ? 22.265 4.484 -0.373 1.00 72.69 138 GLY A N 1
ATOM 1154 C CA . GLY A 1 138 ? 21.604 4.589 0.934 1.00 72.69 138 GLY A CA 1
ATOM 1155 C C . GLY A 1 138 ? 22.168 3.662 2.021 1.00 72.69 138 GLY A C 1
ATOM 1156 O O . GLY A 1 138 ? 22.819 2.659 1.738 1.00 72.69 138 GLY A O 1
ATOM 1157 N N . VAL A 1 139 ? 21.807 3.936 3.283 1.00 72.31 139 VAL A N 1
ATOM 1158 C CA . VAL A 1 139 ? 22.101 3.069 4.449 1.00 72.31 139 VAL A CA 1
ATOM 1159 C C . VAL A 1 139 ? 21.646 1.627 4.216 1.00 72.31 139 VAL A C 1
ATOM 1161 O O . VAL A 1 139 ? 22.380 0.687 4.512 1.00 72.31 139 VAL A O 1
ATOM 1164 N N . ASP A 1 140 ? 20.465 1.456 3.621 1.00 70.12 140 ASP A N 1
ATOM 1165 C CA . ASP A 1 140 ? 19.900 0.143 3.291 1.00 70.12 140 ASP A CA 1
ATOM 1166 C C . ASP A 1 140 ? 20.684 -0.587 2.180 1.00 70.12 140 ASP A C 1
ATOM 1168 O O . ASP A 1 140 ? 20.643 -1.813 2.101 1.00 70.12 140 ASP A O 1
ATOM 1172 N N . GLY A 1 141 ? 21.385 0.160 1.316 1.00 67.75 141 GLY A N 1
ATOM 1173 C CA . GLY A 1 141 ? 22.183 -0.342 0.190 1.00 67.75 141 GLY A CA 1
ATOM 1174 C C . GLY A 1 141 ? 23.649 -0.626 0.531 1.00 67.75 141 GLY A C 1
ATOM 1175 O O . GLY A 1 141 ? 24.372 -1.198 -0.285 1.00 67.75 141 GLY A O 1
ATOM 1176 N N . GLY A 1 142 ? 24.082 -0.266 1.743 1.00 65.88 142 GLY A N 1
ATOM 1177 C CA . GLY A 1 142 ? 25.413 -0.559 2.275 1.00 65.88 142 GLY A CA 1
ATOM 1178 C C . GLY A 1 142 ? 26.527 0.423 1.888 1.00 65.88 142 GLY A C 1
ATOM 1179 O O . GLY A 1 142 ? 27.677 0.148 2.228 1.00 65.88 142 GLY A O 1
ATOM 1180 N N . SER A 1 143 ? 26.237 1.539 1.203 1.00 60.16 143 SER A N 1
ATOM 1181 C CA . SER A 1 143 ? 27.242 2.563 0.836 1.00 60.16 143 SER A CA 1
ATOM 1182 C C . SER A 1 143 ? 27.682 3.451 1.992 1.00 60.16 143 SER A C 1
ATOM 1184 O O . SER A 1 143 ? 28.813 3.931 1.998 1.00 60.16 143 SER A O 1
ATOM 1186 N N . SER A 1 144 ? 26.805 3.712 2.953 1.00 53.91 144 SER A N 1
ATOM 1187 C CA . SER A 1 144 ? 27.205 4.333 4.198 1.00 53.91 144 SER A CA 1
ATOM 1188 C C . SER A 1 144 ? 27.557 3.189 5.121 1.00 53.91 144 SER A C 1
ATOM 1190 O O . SER A 1 144 ? 26.719 2.321 5.374 1.00 53.91 144 SER A O 1
ATOM 1192 N N . GLU A 1 145 ? 28.810 3.187 5.566 1.00 55.22 145 GLU A N 1
ATOM 1193 C CA . GLU A 1 145 ? 29.240 2.743 6.886 1.00 55.22 145 GLU A CA 1
ATOM 1194 C C . GLU A 1 145 ? 28.065 2.209 7.717 1.00 55.22 145 GLU A C 1
ATOM 1196 O O . GLU A 1 145 ? 27.107 2.942 7.972 1.00 55.22 145 GLU A O 1
ATOM 1201 N N . ARG A 1 146 ? 28.125 0.944 8.163 1.00 52.44 146 ARG A N 1
ATOM 1202 C CA . ARG A 1 146 ? 27.116 0.274 9.021 1.00 52.44 146 ARG A CA 1
ATOM 1203 C C . ARG A 1 146 ? 26.667 1.101 10.256 1.00 52.44 146 ARG A C 1
ATOM 1205 O O . ARG A 1 146 ? 25.796 0.666 10.994 1.00 52.44 146 ARG A O 1
ATOM 1212 N N . SER A 1 147 ? 27.270 2.264 10.468 1.00 52.19 147 SER A N 1
ATOM 1213 C CA . SER A 1 147 ? 27.199 3.291 11.497 1.00 52.19 147 SER A CA 1
ATOM 1214 C C . SER A 1 147 ? 25.933 4.146 11.585 1.00 52.19 147 SER A C 1
ATOM 1216 O O . SER A 1 147 ? 25.803 4.856 12.571 1.00 52.19 147 SER A O 1
ATOM 1218 N N . ALA A 1 148 ? 24.960 4.098 10.664 1.00 57.00 148 ALA A N 1
ATOM 1219 C CA . ALA A 1 148 ? 23.747 4.927 10.834 1.00 57.00 148 ALA A CA 1
ATOM 1220 C C . ALA A 1 148 ? 22.976 4.628 12.144 1.00 57.00 148 ALA A C 1
ATOM 1222 O O . ALA A 1 148 ? 22.224 5.471 12.629 1.00 57.00 148 ALA A O 1
ATOM 1223 N N . LEU A 1 149 ? 23.178 3.436 12.723 1.00 57.97 149 LEU A N 1
ATOM 1224 C CA . LEU A 1 149 ? 22.625 3.027 14.020 1.00 57.97 149 LEU A CA 1
ATOM 1225 C C . LEU A 1 149 ? 23.686 2.786 15.106 1.00 57.97 149 LEU A C 1
ATOM 1227 O O . LEU A 1 149 ? 23.317 2.622 16.269 1.00 57.97 149 LEU A O 1
ATOM 1231 N N . TYR A 1 150 ? 24.978 2.758 14.765 1.00 64.94 150 TYR A N 1
ATOM 1232 C CA . TYR A 1 150 ? 26.033 2.655 15.771 1.00 64.94 150 TYR A CA 1
ATOM 1233 C C . TYR A 1 150 ? 26.483 4.061 16.135 1.00 64.94 150 TYR A C 1
ATOM 1235 O O . TYR A 1 150 ? 27.133 4.739 15.349 1.00 64.94 150 TYR A O 1
ATOM 1243 N N . MET A 1 151 ? 26.136 4.494 17.344 1.00 68.12 151 MET A N 1
ATOM 1244 C CA . MET A 1 151 ? 26.860 5.598 17.959 1.00 68.12 151 MET A CA 1
ATOM 1245 C C . MET A 1 151 ? 28.322 5.184 18.102 1.00 68.12 151 MET A C 1
ATOM 1247 O O . MET A 1 151 ? 28.600 4.049 18.507 1.00 68.12 151 MET A O 1
ATOM 1251 N N . ASP A 1 152 ? 29.238 6.106 17.813 1.00 75.00 152 ASP A N 1
ATOM 1252 C CA . ASP A 1 152 ? 30.630 5.931 18.205 1.00 75.00 152 ASP A CA 1
ATOM 1253 C C . ASP A 1 152 ? 30.684 5.598 19.697 1.00 75.00 152 ASP A C 1
ATOM 1255 O O . ASP A 1 152 ? 29.914 6.134 20.506 1.00 75.00 152 ASP A O 1
ATOM 1259 N N . LEU A 1 153 ? 31.579 4.679 20.064 1.00 76.88 153 LEU A N 1
ATOM 1260 C CA . LEU A 1 153 ? 31.799 4.364 21.467 1.00 76.88 153 LEU A CA 1
ATOM 1261 C C . LEU A 1 153 ? 32.103 5.671 22.212 1.00 76.88 153 LEU A C 1
ATOM 1263 O O . LEU A 1 153 ? 32.976 6.429 21.778 1.00 76.88 153 LEU A O 1
ATOM 1267 N N . PRO A 1 154 ? 31.409 5.956 23.330 1.00 81.12 154 PRO A N 1
ATOM 1268 C CA . PRO A 1 154 ? 31.747 7.116 24.138 1.00 81.12 154 PRO A CA 1
ATOM 1269 C C . PRO A 1 154 ? 33.214 7.011 24.564 1.00 81.12 154 PRO A C 1
ATOM 1271 O O . PRO A 1 154 ? 33.751 5.911 24.669 1.00 81.12 154 PRO A O 1
ATOM 1274 N N . SER A 1 155 ? 33.864 8.139 24.850 1.00 81.94 155 SER A N 1
ATOM 1275 C CA . SER A 1 155 ? 35.302 8.191 25.181 1.00 81.94 155 SER A CA 1
ATOM 1276 C C . SER A 1 155 ? 35.736 7.221 26.290 1.00 81.94 155 SER A C 1
ATOM 1278 O O . SER A 1 155 ? 36.891 6.813 26.335 1.00 81.94 155 SER A O 1
ATOM 1280 N N . LYS A 1 156 ? 34.805 6.814 27.160 1.00 84.19 156 LYS A N 1
ATOM 1281 C CA . LYS A 1 156 ? 35.003 5.804 28.208 1.00 84.19 156 LYS A CA 1
ATOM 1282 C C . LYS A 1 156 ? 35.021 4.341 27.735 1.00 84.19 156 LYS A C 1
ATOM 1284 O O . LYS A 1 156 ? 35.327 3.460 28.526 1.00 84.19 156 LYS A O 1
ATOM 1289 N N . GLY A 1 157 ? 34.687 4.056 26.478 1.00 85.56 157 GLY A N 1
ATOM 1290 C CA . GLY A 1 157 ? 34.792 2.727 25.867 1.00 85.56 157 GLY A CA 1
ATOM 1291 C C . GLY A 1 157 ? 33.678 1.730 26.210 1.00 85.56 157 GLY A C 1
ATOM 1292 O O . GLY A 1 157 ? 33.751 0.585 25.775 1.00 85.56 157 GLY A O 1
ATOM 1293 N N . TYR A 1 158 ? 32.645 2.124 26.962 1.00 81.31 158 TYR A N 1
ATOM 1294 C CA . TYR A 1 158 ? 31.484 1.272 27.252 1.00 81.31 158 TYR A CA 1
ATOM 1295 C C . TYR A 1 158 ? 30.211 2.082 27.535 1.00 81.31 158 TYR A C 1
ATOM 1297 O O . TYR A 1 158 ? 30.258 3.276 27.844 1.00 81.31 158 TYR A O 1
ATOM 1305 N N . PHE A 1 159 ? 29.055 1.420 27.436 1.00 82.62 159 PHE A N 1
ATOM 1306 C CA . PHE A 1 159 ? 27.745 1.981 27.778 1.00 82.62 159 PHE A CA 1
ATOM 1307 C C . PHE A 1 159 ? 27.332 1.552 29.194 1.00 82.62 159 PHE A C 1
ATOM 1309 O O . PHE A 1 159 ? 27.472 0.385 29.547 1.00 82.62 159 PHE A O 1
ATOM 1316 N N . GLY A 1 160 ? 26.796 2.484 29.989 1.00 82.56 160 GLY A N 1
ATOM 1317 C CA . GLY A 1 160 ? 26.373 2.249 31.379 1.00 82.56 160 GLY A CA 1
ATOM 1318 C C . GLY A 1 160 ? 27.095 3.139 32.401 1.00 82.56 160 GLY A C 1
ATOM 1319 O O . GLY A 1 160 ? 28.044 3.831 32.026 1.00 82.56 160 GLY A O 1
ATOM 1320 N N . PRO A 1 161 ? 26.620 3.204 33.656 1.00 83.94 161 PRO A N 1
ATOM 1321 C CA . PRO A 1 161 ? 27.325 3.868 34.750 1.00 83.94 161 PRO A CA 1
ATOM 1322 C C . PRO A 1 161 ? 28.577 3.076 35.153 1.00 83.94 161 PRO A C 1
ATOM 1324 O O . PRO A 1 161 ? 28.654 1.872 34.913 1.00 83.94 161 PRO A O 1
ATOM 1327 N N . ASP A 1 162 ? 29.545 3.761 35.759 1.00 85.06 162 ASP A N 1
ATOM 1328 C CA . ASP A 1 162 ? 30.817 3.151 36.169 1.00 85.06 162 ASP A CA 1
ATOM 1329 C C . ASP A 1 162 ? 30.622 2.199 37.366 1.00 85.06 162 ASP A C 1
ATOM 1331 O O . ASP A 1 162 ? 31.341 1.214 37.513 1.00 85.06 162 ASP A O 1
ATOM 1335 N N . GLU A 1 163 ? 29.588 2.448 38.174 1.00 83.62 163 GLU A N 1
ATOM 1336 C CA . GLU A 1 163 ? 29.159 1.597 39.280 1.00 83.62 163 GLU A CA 1
ATOM 1337 C C . GLU A 1 163 ? 27.633 1.442 39.269 1.00 83.62 163 GLU A C 1
ATOM 1339 O O . GLU A 1 163 ? 26.890 2.390 38.998 1.00 83.62 163 GLU A O 1
ATOM 1344 N N . TRP A 1 164 ? 27.164 0.233 39.573 1.00 75.75 164 TRP A N 1
ATOM 1345 C CA . TRP A 1 164 ? 25.759 -0.043 39.860 1.00 75.75 164 TRP A CA 1
ATOM 1346 C C . TRP A 1 164 ? 25.620 -0.118 41.380 1.00 75.75 164 TRP A C 1
ATOM 1348 O O . TRP A 1 164 ? 26.307 -0.925 42.002 1.00 75.75 164 TRP A O 1
ATOM 1358 N N . HIS A 1 165 ? 24.804 0.775 41.951 1.00 71.25 165 HIS A N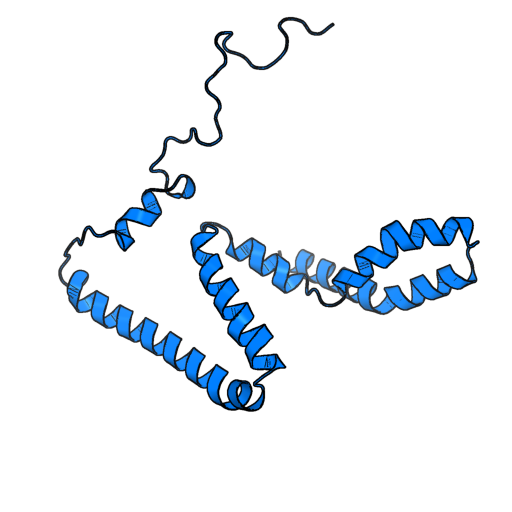 1
ATOM 1359 C CA . HIS A 1 165 ? 24.560 0.868 43.395 1.00 71.25 165 HIS A CA 1
ATOM 1360 C C . HIS A 1 165 ? 24.074 -0.448 44.008 1.00 71.25 165 HIS A C 1
ATOM 1362 O O . HIS A 1 165 ? 23.250 -1.132 43.354 1.00 71.25 165 HIS A O 1
#

InterPro domains:
  IPR004648 Tetrapeptide transporter, OPT1/isp4 [PTHR22601] (1-134)
  IPR004813 Oligopeptide transporter, OPT superfamily [PF03169] (2-120)

Organism: Ambrosiozyma monospora (NCBI:txid43982)

pLDDT: mean 86.3, std 10.02, range [52.19, 97.94]

Secondary structure (DSSP, 8-state):
-HHHHHHHHHHHHHHHHHHHHHHHHHHHHS-HHHHHHHIIIIIHHHHHGGG--HHHHHHHHHHHTT--HHHHHHHHHHHIIIIIIIHHH-HHHHHHHHHHHHHHHHHHHHHHHHHHIIIIITTT-----HHHHTTTSSGGGT-S-GGGS-PPPPTTSSSS-S---